Protein AF-K1T269-F1 (afdb_monomer_lite)

Organism: NCBI:txid408170

Foldseek 3Di:
DQPPDDPVRQVVLVVVQVPDDAPEEAFQVEDDPVVLVVVLVVCVVPVHHHYHYDPVGYPDDPVRVQVVSCVSNVHDDD

Radius of gyration: 12.3 Å; chains: 1; bounding box: 34×22×28 Å

Secondary structure (DSSP, 8-state):
------HHHHHHHHHHHHTSPPSEEE-TT---HHHHHHHHHHHHHHS---EEE-TTT-SS-HHHHHHHHHHHHT----

InterPro domains:
  IPR001890 RNA-binding, CRM domain [PF01985] (5-78)
  IPR001890 RNA-binding, CRM domain [PS51295] (3-78)
  IPR001890 RNA-binding, CRM domain [SM01103] (5-78)
  IPR035920 YhbY-like superfamily [G3DSA:3.30.110.60] (5-78)
  IPR035920 YhbY-like superfamily [SSF75471] (4-78)
  IPR051925 RNA-binding domain-containing protein [PTHR40065] (4-78)

pLDDT: mean 93.13, std 9.25, range [44.59, 97.56]

Sequence (78 aa):
MIYNMTSKERAEKRAQANNMEPLFQLGKGGMSDALIKQVDDALTARELIKVKVLRDTSPLTPREAADRIAEATGSEVV

Structure (mmCIF, N/CA/C/O backbone):
data_AF-K1T269-F1
#
_entry.id   AF-K1T269-F1
#
loop_
_a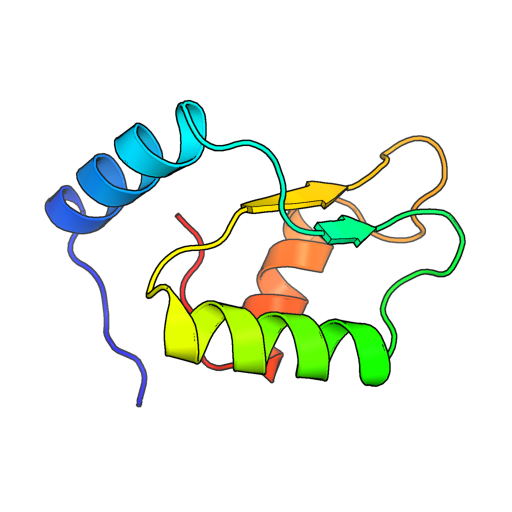tom_site.group_PDB
_atom_site.id
_atom_site.type_symbol
_atom_site.label_atom_id
_atom_site.label_alt_id
_atom_site.label_comp_id
_atom_site.label_asym_id
_atom_site.label_entity_id
_atom_site.label_seq_id
_atom_site.pdbx_PDB_ins_code
_atom_site.Cartn_x
_atom_site.Cartn_y
_atom_site.Cartn_z
_atom_site.occupancy
_atom_site.B_iso_or_equiv
_atom_site.auth_seq_id
_atom_site.auth_comp_id
_atom_site.auth_asym_id
_atom_site.auth_atom_id
_atom_site.pdbx_PDB_model_num
ATOM 1 N N . MET A 1 1 ? -17.155 2.465 -3.530 1.00 44.59 1 MET A N 1
ATOM 2 C CA . MET A 1 1 ? -17.694 3.129 -2.322 1.00 44.59 1 MET A CA 1
ATOM 3 C C . MET A 1 1 ? -16.518 3.839 -1.677 1.00 44.59 1 MET A C 1
ATOM 5 O O . MET A 1 1 ? -15.559 3.152 -1.371 1.00 44.59 1 MET A O 1
ATOM 9 N N . ILE A 1 2 ? -16.531 5.168 -1.557 1.00 49.31 2 ILE A N 1
ATOM 10 C CA . ILE A 1 2 ? -15.465 5.900 -0.851 1.00 49.31 2 ILE A CA 1
ATOM 11 C C . ILE A 1 2 ? -15.903 5.981 0.611 1.00 49.31 2 ILE A C 1
ATOM 13 O O . ILE A 1 2 ? -16.847 6.701 0.936 1.00 49.31 2 ILE A O 1
ATOM 17 N N . TYR A 1 3 ? -15.289 5.168 1.467 1.00 55.81 3 TYR A N 1
ATOM 18 C CA . TYR A 1 3 ? -15.533 5.179 2.908 1.00 55.81 3 TYR A CA 1
ATOM 19 C C . TYR A 1 3 ? -14.675 6.259 3.549 1.00 55.81 3 TYR A C 1
ATOM 21 O O . TYR A 1 3 ? -13.578 5.964 3.999 1.00 55.81 3 TYR A O 1
ATOM 29 N N . ASN A 1 4 ? -15.190 7.488 3.594 1.00 72.31 4 ASN A N 1
ATOM 30 C CA . ASN A 1 4 ? -14.457 8.638 4.113 1.00 72.31 4 ASN A CA 1
ATOM 31 C C . ASN A 1 4 ? -14.119 8.445 5.606 1.00 72.31 4 ASN A C 1
ATOM 33 O O . ASN A 1 4 ? -14.948 8.709 6.479 1.00 72.31 4 ASN A O 1
ATOM 37 N N . MET A 1 5 ? -12.903 7.979 5.892 1.00 85.94 5 MET A N 1
ATOM 38 C CA . MET A 1 5 ? -12.443 7.653 7.242 1.00 85.94 5 MET A CA 1
ATOM 39 C C . MET A 1 5 ? -12.267 8.923 8.083 1.00 85.94 5 MET A C 1
ATOM 41 O O . MET A 1 5 ? -11.702 9.928 7.632 1.00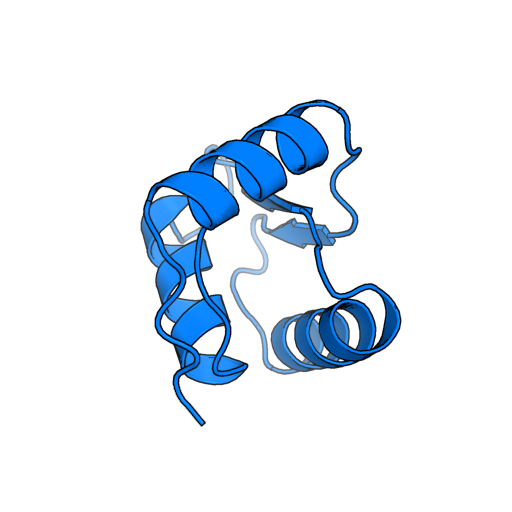 85.94 5 MET A O 1
ATOM 45 N N . THR A 1 6 ? -12.717 8.889 9.337 1.00 91.56 6 THR A N 1
ATOM 46 C CA . THR A 1 6 ? -12.534 10.008 10.269 1.00 91.56 6 THR A CA 1
ATOM 47 C C . THR A 1 6 ? -11.064 10.168 10.667 1.00 91.56 6 THR A C 1
ATOM 49 O O . THR A 1 6 ? -10.266 9.230 10.617 1.00 91.56 6 THR A O 1
ATOM 52 N N . SER A 1 7 ? -10.681 11.357 11.144 1.00 91.75 7 SER A N 1
ATOM 53 C CA . SER A 1 7 ? -9.319 11.601 11.647 1.00 91.75 7 SER A CA 1
ATOM 54 C C . SER A 1 7 ? -8.918 10.642 12.776 1.00 91.75 7 SER A C 1
ATOM 56 O O . SER A 1 7 ? -7.745 10.288 12.888 1.00 91.75 7 SER A O 1
ATOM 58 N N . LYS A 1 8 ? -9.887 10.212 13.597 1.00 93.75 8 LYS A N 1
ATOM 59 C CA . LYS A 1 8 ? -9.672 9.261 14.693 1.00 93.75 8 LYS A CA 1
ATOM 60 C C . LYS A 1 8 ? -9.370 7.862 14.157 1.00 93.75 8 LYS A C 1
ATOM 62 O O . LYS A 1 8 ? -8.337 7.299 14.502 1.00 93.75 8 LYS A O 1
ATOM 67 N N . GLU A 1 9 ? -10.214 7.347 13.267 1.00 93.31 9 GLU A N 1
ATOM 68 C CA . GLU A 1 9 ? -10.020 6.029 12.647 1.00 93.31 9 GLU A CA 1
ATOM 69 C C . GLU A 1 9 ? -8.708 5.974 11.856 1.00 93.31 9 GLU A C 1
ATOM 71 O O . GLU A 1 9 ? -7.967 4.995 11.954 1.00 93.31 9 GLU A O 1
ATOM 76 N N . ARG A 1 10 ? -8.350 7.059 11.151 1.00 93.06 10 ARG A N 1
ATOM 77 C CA . ARG A 1 10 ? -7.062 7.158 10.452 1.00 93.06 10 ARG A CA 1
ATOM 78 C C . ARG A 1 10 ? -5.889 7.029 11.413 1.00 93.06 10 ARG A C 1
ATOM 80 O O . ARG A 1 10 ? -4.955 6.282 11.138 1.00 93.06 10 ARG A O 1
ATOM 87 N N . ALA A 1 11 ? -5.924 7.750 12.533 1.00 94.50 11 ALA A N 1
ATOM 88 C CA . ALA A 1 11 ? -4.868 7.681 13.537 1.00 94.50 11 ALA A CA 1
ATOM 89 C C . ALA A 1 11 ? -4.749 6.271 14.140 1.00 94.50 11 ALA A C 1
ATOM 91 O O . ALA A 1 11 ? -3.637 5.765 14.297 1.00 94.50 11 ALA A O 1
ATOM 92 N N . GLU A 1 12 ? -5.877 5.614 14.413 1.00 95.31 12 GLU A N 1
ATOM 93 C CA . GLU A 1 12 ? -5.924 4.243 14.931 1.00 95.31 12 GLU A CA 1
ATOM 94 C C . GLU A 1 12 ? -5.355 3.229 13.927 1.00 95.31 12 GLU A C 1
ATOM 96 O O . GLU A 1 12 ? -4.460 2.454 14.277 1.00 95.31 12 GLU A O 1
ATOM 101 N N . LYS A 1 13 ? -5.794 3.264 12.662 1.00 94.94 13 LYS A N 1
ATOM 102 C CA . LYS A 1 13 ? -5.266 2.392 11.598 1.00 94.94 13 LYS A CA 1
ATOM 103 C C . LYS A 1 13 ? -3.783 2.652 11.337 1.00 94.94 13 LYS A C 1
ATOM 105 O O . LYS A 1 13 ? -3.021 1.705 11.154 1.00 94.94 13 LYS A O 1
ATOM 110 N N . ARG A 1 14 ? -3.332 3.908 11.398 1.00 95.12 14 ARG A N 1
ATOM 111 C CA . ARG A 1 14 ? -1.909 4.254 11.267 1.00 95.12 14 ARG A CA 1
ATOM 112 C C . ARG A 1 14 ? -1.069 3.698 12.414 1.00 95.12 14 ARG A C 1
ATOM 114 O O . ARG A 1 14 ? 0.016 3.167 12.180 1.00 95.12 14 ARG A O 1
ATOM 121 N N . ALA A 1 15 ? -1.572 3.774 13.646 1.00 96.44 15 ALA A N 1
ATOM 122 C CA . ALA A 1 15 ? -0.913 3.180 14.805 1.00 96.44 15 ALA A CA 1
ATOM 123 C C . ALA A 1 15 ? -0.797 1.651 14.672 1.00 96.44 15 ALA A C 1
ATOM 125 O O . ALA A 1 15 ? 0.256 1.088 14.975 1.00 96.44 15 ALA A O 1
ATOM 126 N N . GLN A 1 16 ? -1.833 0.988 14.148 1.00 95.88 16 GLN A N 1
ATOM 127 C CA . GLN A 1 16 ? -1.790 -0.442 13.826 1.00 95.88 16 GLN A CA 1
ATOM 128 C C . GLN A 1 16 ? -0.737 -0.735 12.742 1.00 95.88 16 GLN A C 1
ATOM 130 O O . GLN A 1 16 ? 0.152 -1.559 12.955 1.00 95.88 16 GLN A O 1
ATOM 135 N N . ALA A 1 17 ? -0.759 0.002 11.626 1.00 95.44 17 ALA A N 1
ATOM 136 C CA . ALA A 1 17 ? 0.153 -0.185 10.494 1.00 95.44 17 ALA A CA 1
ATOM 137 C C . ALA A 1 17 ? 1.638 0.027 10.844 1.00 95.44 17 ALA A C 1
ATOM 139 O O . ALA A 1 17 ? 2.521 -0.605 10.253 1.00 95.44 17 ALA A O 1
ATOM 140 N N . ASN A 1 18 ? 1.949 0.889 11.816 1.00 95.12 18 ASN A N 1
ATOM 141 C CA . ASN A 1 18 ? 3.328 1.108 12.259 1.00 95.12 18 ASN A CA 1
ATOM 142 C C . ASN A 1 18 ? 3.980 -0.171 12.803 1.00 95.12 18 ASN A C 1
ATOM 144 O O . ASN A 1 18 ? 5.154 -0.399 12.525 1.00 95.12 18 ASN A O 1
ATOM 148 N N . ASN A 1 19 ? 3.208 -1.029 13.476 1.00 94.44 19 ASN A N 1
ATOM 149 C CA . ASN A 1 19 ? 3.682 -2.293 14.051 1.00 94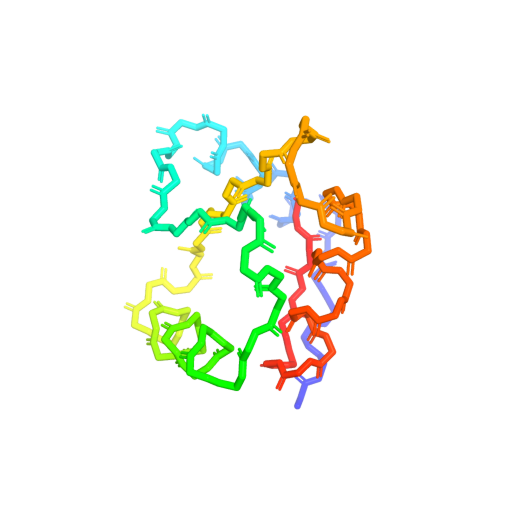.44 19 ASN A CA 1
ATOM 150 C C . ASN A 1 19 ? 3.592 -3.484 13.082 1.00 94.44 19 ASN A C 1
ATOM 152 O O . ASN A 1 19 ? 3.985 -4.594 13.427 1.00 94.44 19 ASN A O 1
ATOM 156 N N . MET A 1 20 ? 3.055 -3.276 11.878 1.00 96.31 20 MET A N 1
ATOM 157 C CA . MET A 1 20 ? 2.941 -4.323 10.866 1.00 96.31 20 MET A CA 1
ATOM 158 C C . MET A 1 20 ? 4.216 -4.425 10.033 1.00 96.31 20 MET A C 1
ATOM 160 O O . MET A 1 20 ? 4.797 -3.411 9.627 1.00 96.31 20 MET A O 1
ATOM 164 N N . GLU A 1 21 ? 4.592 -5.652 9.690 1.00 96.81 21 GLU A N 1
ATOM 165 C CA . GLU A 1 21 ? 5.541 -5.899 8.610 1.00 96.81 21 GLU A CA 1
ATOM 166 C C . GLU A 1 21 ? 4.876 -5.634 7.247 1.00 96.81 21 GLU A C 1
ATOM 168 O O . GLU A 1 21 ? 3.684 -5.920 7.073 1.00 96.81 21 GLU A O 1
ATOM 173 N N . PRO A 1 22 ? 5.600 -5.065 6.266 1.00 96.81 22 PRO A N 1
ATOM 174 C CA . PRO A 1 22 ? 5.082 -4.905 4.916 1.00 96.81 22 PRO A CA 1
ATOM 175 C C . PRO A 1 22 ? 4.738 -6.257 4.288 1.00 96.81 22 PRO A C 1
ATOM 177 O O . PRO A 1 22 ? 5.582 -7.146 4.218 1.00 96.81 22 PRO A O 1
ATOM 180 N N . LEU A 1 23 ? 3.511 -6.390 3.788 1.00 96.44 23 LEU A N 1
ATOM 181 C CA . LEU A 1 23 ? 3.062 -7.597 3.093 1.00 96.44 23 LEU A CA 1
ATOM 182 C C . LEU A 1 23 ? 3.584 -7.642 1.652 1.00 96.44 23 LEU A C 1
ATOM 184 O O . LEU A 1 23 ? 3.869 -8.712 1.123 1.00 96.44 23 LEU A O 1
ATOM 188 N N . PHE A 1 24 ? 3.738 -6.469 1.037 1.00 95.88 24 PHE A N 1
ATOM 189 C CA . PHE A 1 24 ? 4.244 -6.321 -0.323 1.00 95.88 24 PHE A CA 1
ATOM 190 C C . PHE A 1 24 ? 5.369 -5.298 -0.386 1.00 95.88 24 PHE A C 1
ATOM 192 O O . PHE A 1 24 ? 5.470 -4.392 0.449 1.00 95.88 24 PHE A O 1
ATOM 199 N N . GLN A 1 25 ? 6.191 -5.421 -1.426 1.00 95.88 25 GLN A N 1
ATOM 200 C CA . GLN A 1 25 ? 7.280 -4.500 -1.697 1.00 95.88 25 GLN A CA 1
ATOM 201 C C . GLN A 1 25 ? 7.302 -4.081 -3.169 1.00 95.88 25 GLN A C 1
ATOM 203 O O . GLN A 1 25 ? 7.337 -4.920 -4.064 1.00 95.88 25 GLN A O 1
ATOM 208 N N . LEU A 1 26 ? 7.351 -2.773 -3.402 1.00 96.56 26 LEU A N 1
ATOM 209 C CA . LEU A 1 26 ? 7.515 -2.147 -4.708 1.00 96.56 26 LEU A CA 1
ATOM 210 C C . LEU A 1 26 ? 8.984 -1.751 -4.906 1.00 96.56 26 LEU A C 1
ATOM 212 O O . LEU A 1 26 ? 9.531 -0.985 -4.112 1.00 96.56 26 LEU A O 1
ATOM 216 N N . GLY A 1 27 ? 9.623 -2.261 -5.956 1.00 94.75 27 GLY A N 1
ATOM 217 C CA . GLY A 1 27 ? 11.011 -1.942 -6.311 1.00 94.75 27 GLY A CA 1
ATOM 218 C C . GLY A 1 27 ? 11.166 -1.652 -7.800 1.00 94.75 27 GLY A C 1
ATOM 219 O O . GLY A 1 27 ? 10.255 -1.114 -8.422 1.00 94.75 27 GLY A O 1
ATOM 220 N N . LYS A 1 28 ? 12.299 -2.052 -8.389 1.00 93.69 28 LYS A N 1
ATOM 221 C CA . LYS A 1 28 ? 12.653 -1.773 -9.797 1.00 93.69 28 LYS A CA 1
ATOM 222 C C . LYS A 1 28 ? 11.574 -2.120 -10.829 1.00 93.69 28 LYS A C 1
ATOM 224 O O . LYS A 1 28 ? 11.449 -1.419 -11.824 1.00 93.69 28 LYS A O 1
ATOM 229 N N . GLY A 1 29 ? 10.809 -3.189 -10.597 1.00 90.62 29 GLY A N 1
ATOM 230 C CA . GLY A 1 29 ? 9.737 -3.626 -11.499 1.00 90.62 29 GLY A CA 1
ATOM 231 C C . GLY A 1 29 ? 8.564 -2.646 -11.613 1.00 90.62 29 GLY A C 1
ATOM 232 O O . GLY A 1 29 ? 7.747 -2.800 -12.512 1.00 90.62 29 GLY A O 1
ATOM 233 N N . GLY A 1 30 ? 8.492 -1.636 -10.739 1.00 91.25 30 GLY A N 1
ATOM 234 C CA . GLY A 1 30 ? 7.404 -0.669 -10.741 1.00 91.25 30 GLY A CA 1
ATOM 235 C C . GLY A 1 30 ? 6.047 -1.293 -10.422 1.00 91.25 30 GLY A C 1
ATOM 236 O O . GLY A 1 30 ? 5.947 -2.420 -9.934 1.00 91.25 30 GLY A O 1
ATOM 237 N N . MET A 1 31 ? 4.997 -0.502 -10.641 1.00 94.06 31 MET A N 1
ATOM 238 C CA . MET A 1 31 ? 3.621 -0.939 -10.426 1.00 94.06 31 MET A CA 1
ATOM 239 C C . MET A 1 31 ? 3.190 -1.839 -11.586 1.00 94.06 31 MET A C 1
ATOM 241 O O . MET A 1 31 ? 3.404 -1.485 -12.742 1.00 94.06 31 MET A O 1
ATOM 245 N N . SER A 1 32 ? 2.554 -2.968 -11.279 1.00 94.81 32 SER A N 1
ATOM 246 C CA . SER A 1 32 ? 1.967 -3.871 -12.274 1.00 94.81 32 SER A CA 1
ATOM 247 C C . SER A 1 32 ? 0.543 -4.247 -11.881 1.00 94.81 32 SER A C 1
ATOM 249 O O . SER A 1 32 ? 0.211 -4.245 -10.695 1.00 94.81 32 SER A O 1
ATOM 251 N N . ASP A 1 33 ? -0.271 -4.640 -12.857 1.00 95.38 33 ASP A N 1
ATOM 252 C CA . ASP A 1 33 ? -1.654 -5.076 -12.618 1.00 95.38 33 ASP A CA 1
ATOM 253 C C . ASP A 1 33 ? -1.719 -6.293 -11.685 1.00 95.38 33 ASP A C 1
ATOM 255 O O . ASP A 1 33 ? -2.616 -6.408 -10.851 1.00 95.38 33 ASP A O 1
ATOM 259 N N . ALA A 1 34 ? -0.723 -7.183 -11.768 1.00 95.38 34 ALA A N 1
ATOM 260 C CA . ALA A 1 34 ? -0.600 -8.327 -10.872 1.00 95.38 34 ALA A CA 1
ATOM 261 C C . ALA A 1 34 ? -0.378 -7.896 -9.414 1.00 95.38 34 ALA A C 1
ATOM 263 O O . ALA A 1 34 ? -1.007 -8.452 -8.515 1.00 95.38 34 ALA A O 1
ATOM 264 N N . LEU A 1 35 ? 0.476 -6.891 -9.177 1.00 94.88 35 LEU A N 1
ATOM 265 C CA . LEU A 1 35 ? 0.688 -6.337 -7.838 1.00 94.88 35 LEU A CA 1
ATOM 266 C C . LEU A 1 35 ? -0.593 -5.685 -7.308 1.00 94.88 35 LEU A C 1
ATOM 268 O O . LEU A 1 35 ? -0.958 -5.931 -6.164 1.00 94.88 35 LEU A O 1
ATOM 272 N N . ILE A 1 36 ? -1.276 -4.885 -8.133 1.00 96.56 36 ILE A N 1
ATOM 273 C CA . ILE A 1 36 ? -2.540 -4.242 -7.752 1.00 96.56 36 ILE A CA 1
ATOM 274 C C . ILE A 1 36 ? -3.577 -5.289 -7.347 1.00 96.56 36 ILE A C 1
ATOM 276 O O . ILE A 1 36 ? -4.162 -5.172 -6.276 1.00 96.56 36 ILE A O 1
ATOM 280 N N . LYS A 1 37 ? -3.746 -6.348 -8.144 1.00 97.12 37 LYS A N 1
ATOM 281 C CA . LYS A 1 37 ? -4.681 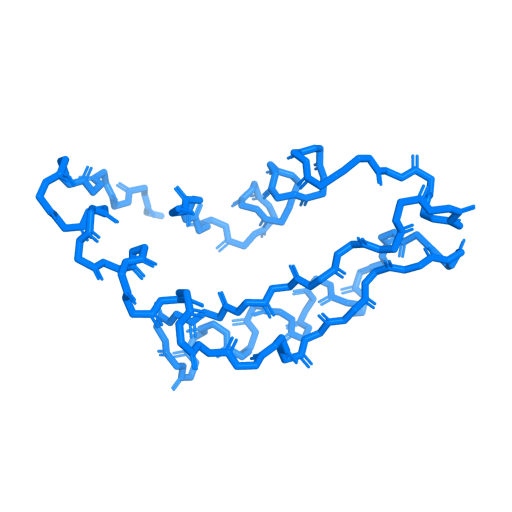-7.431 -7.827 1.00 97.12 37 LYS A CA 1
ATOM 282 C C . LYS A 1 37 ? -4.343 -8.132 -6.509 1.00 97.12 37 LYS A C 1
ATOM 284 O O . LYS A 1 37 ? -5.220 -8.342 -5.684 1.00 97.12 37 LYS A O 1
ATOM 289 N N . GLN A 1 38 ? -3.070 -8.457 -6.284 1.00 96.94 38 GLN A N 1
ATOM 290 C CA . GLN A 1 38 ? -2.633 -9.073 -5.025 1.00 96.94 38 GLN A CA 1
ATOM 291 C C . GLN A 1 38 ? -2.872 -8.164 -3.817 1.00 96.94 38 GLN A C 1
ATOM 293 O O . GLN A 1 38 ? -3.244 -8.640 -2.744 1.00 96.94 38 GLN A O 1
ATOM 298 N N . VAL A 1 39 ? -2.641 -6.862 -3.988 1.00 97.00 39 VAL A N 1
ATOM 299 C CA . VAL A 1 39 ? -2.905 -5.847 -2.970 1.00 97.00 39 VAL A CA 1
ATOM 300 C C . VAL A 1 39 ? -4.402 -5.763 -2.662 1.00 97.00 39 VAL A C 1
ATOM 302 O O . VAL A 1 39 ? -4.756 -5.759 -1.486 1.00 97.00 39 VAL A O 1
ATOM 305 N N . ASP A 1 40 ? -5.260 -5.760 -3.681 1.00 97.12 40 ASP A N 1
ATOM 306 C CA . ASP A 1 40 ? -6.720 -5.719 -3.537 1.00 97.12 40 ASP A CA 1
ATOM 307 C C . ASP A 1 40 ? -7.277 -6.966 -2.825 1.00 97.12 40 ASP A C 1
ATOM 309 O O . ASP A 1 40 ? -8.000 -6.859 -1.830 1.00 97.12 40 ASP A O 1
ATOM 313 N N . ASP A 1 41 ? -6.845 -8.157 -3.252 1.00 97.56 41 ASP A N 1
ATOM 314 C CA . ASP A 1 41 ? -7.227 -9.433 -2.635 1.00 97.56 41 ASP A CA 1
ATOM 315 C C . ASP A 1 41 ? -6.804 -9.475 -1.153 1.00 97.56 41 ASP A C 1
ATOM 317 O O . ASP A 1 41 ? -7.572 -9.858 -0.263 1.00 97.56 41 ASP A O 1
ATOM 321 N N . ALA A 1 42 ? -5.572 -9.047 -0.859 1.00 97.25 42 ALA A N 1
ATOM 322 C CA . ALA A 1 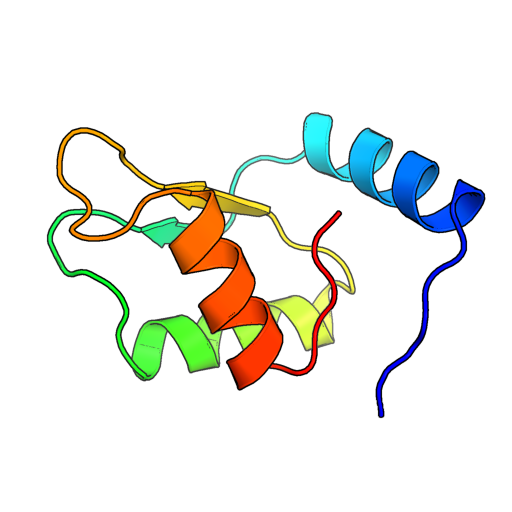42 ? -5.052 -9.017 0.502 1.00 97.25 42 ALA A CA 1
ATOM 323 C C . ALA A 1 42 ? -5.748 -7.971 1.379 1.00 97.25 42 ALA A C 1
ATOM 325 O O . ALA A 1 42 ? -5.971 -8.230 2.564 1.00 97.25 42 ALA A O 1
ATOM 326 N N . LEU A 1 43 ? -6.079 -6.804 0.821 1.00 96.12 43 LEU A N 1
ATOM 327 C CA . LEU A 1 43 ? -6.809 -5.761 1.531 1.00 96.12 43 LEU A CA 1
ATOM 328 C C . LEU A 1 43 ? -8.229 -6.221 1.864 1.00 96.12 43 LEU A C 1
ATOM 330 O O . LEU A 1 43 ? -8.652 -6.064 3.007 1.00 96.12 43 LEU A O 1
ATOM 334 N N . THR A 1 44 ? -8.915 -6.870 0.923 1.00 95.25 44 THR A N 1
ATOM 335 C CA . THR A 1 44 ? -10.246 -7.456 1.142 1.00 95.25 44 THR A CA 1
ATOM 336 C C . THR A 1 44 ? -10.231 -8.487 2.274 1.00 95.25 44 THR A C 1
ATOM 338 O O . THR A 1 44 ? -11.150 -8.531 3.087 1.00 95.25 44 THR A O 1
ATOM 341 N N . ALA A 1 45 ? -9.168 -9.290 2.380 1.00 96.69 45 ALA A N 1
ATOM 342 C CA . ALA A 1 45 ? -9.047 -10.318 3.412 1.00 96.69 45 ALA A CA 1
ATOM 343 C C . ALA A 1 45 ? -8.613 -9.797 4.797 1.00 96.69 45 ALA A C 1
ATOM 345 O O . ALA A 1 45 ? -8.803 -10.499 5.791 1.00 96.69 45 ALA A O 1
ATOM 346 N N . ARG A 1 46 ? -7.962 -8.626 4.878 1.00 94.62 46 ARG A N 1
ATOM 347 C CA . ARG A 1 46 ? -7.284 -8.154 6.106 1.00 94.62 46 ARG A CA 1
ATOM 348 C C . ARG A 1 46 ? -7.725 -6.783 6.604 1.00 94.62 46 ARG A C 1
ATOM 350 O O . ARG A 1 46 ? -7.291 -6.389 7.682 1.00 94.62 46 ARG A O 1
ATOM 357 N N . GLU A 1 47 ? -8.505 -6.039 5.825 1.00 93.06 47 GLU A N 1
ATOM 358 C CA . GLU A 1 47 ? -8.967 -4.662 6.083 1.00 93.06 47 GLU A CA 1
ATOM 359 C C . GLU A 1 47 ? -7.866 -3.592 6.249 1.00 93.06 47 GLU A C 1
ATOM 361 O O . GLU A 1 47 ? -8.152 -2.396 6.237 1.00 93.06 47 GLU A O 1
ATOM 366 N N . LEU A 1 48 ? -6.606 -3.991 6.436 1.00 95.69 48 LEU A N 1
ATOM 367 C CA . LEU A 1 48 ? -5.432 -3.135 6.524 1.00 95.69 48 LEU A CA 1
ATOM 368 C C . LEU A 1 48 ? -4.215 -3.909 6.016 1.00 95.69 48 LEU A C 1
ATOM 370 O O . LEU A 1 48 ? -3.956 -5.043 6.423 1.00 95.69 48 LEU A O 1
ATOM 374 N N . ILE A 1 49 ? -3.433 -3.273 5.152 1.00 96.88 49 ILE A N 1
ATOM 375 C CA . ILE A 1 49 ? -2.168 -3.813 4.655 1.00 96.88 49 ILE A CA 1
ATOM 376 C C . ILE A 1 49 ? -1.084 -2.740 4.708 1.00 96.88 49 ILE A C 1
ATOM 378 O O . ILE A 1 49 ? -1.363 -1.544 4.778 1.00 96.88 49 ILE A O 1
ATOM 382 N N . LYS A 1 50 ? 0.172 -3.175 4.623 1.00 97.50 50 LYS A N 1
ATOM 383 C CA . LYS A 1 50 ? 1.332 -2.292 4.520 1.00 97.50 50 LYS A CA 1
ATOM 384 C C . LYS A 1 50 ? 2.141 -2.667 3.290 1.00 97.50 50 LYS A C 1
ATOM 386 O O . LYS A 1 50 ? 2.502 -3.830 3.115 1.00 97.50 50 LYS A O 1
ATOM 391 N N . VAL A 1 51 ? 2.442 -1.677 2.456 1.00 96.75 51 VAL A N 1
ATOM 392 C CA . VAL A 1 51 ? 3.278 -1.837 1.262 1.00 96.75 51 VAL A CA 1
ATOM 393 C C . VAL A 1 51 ? 4.548 -1.019 1.449 1.00 96.75 51 VAL A C 1
ATOM 395 O O . VAL A 1 51 ? 4.498 0.166 1.776 1.00 96.75 51 VAL A O 1
ATOM 398 N N . LYS A 1 52 ? 5.707 -1.650 1.261 1.00 96.94 52 LYS A N 1
ATOM 399 C CA . LYS A 1 52 ? 7.007 -0.980 1.314 1.00 96.94 52 LYS A CA 1
ATOM 400 C C . LYS A 1 52 ? 7.414 -0.538 -0.080 1.00 96.94 52 LYS A C 1
ATOM 402 O O . LYS A 1 52 ? 7.376 -1.326 -1.013 1.00 96.94 52 LYS A O 1
ATOM 407 N N . VAL A 1 53 ? 7.885 0.695 -0.213 1.00 97.25 53 VAL A N 1
ATOM 408 C CA . VAL A 1 53 ? 8.461 1.188 -1.468 1.00 97.25 53 VAL A CA 1
ATOM 409 C C . VAL A 1 53 ? 9.968 1.333 -1.308 1.00 97.25 53 VAL A C 1
ATOM 411 O O . VAL A 1 53 ? 10.441 2.044 -0.418 1.00 97.25 53 VAL A O 1
ATOM 414 N N . LEU A 1 54 ? 10.727 0.645 -2.160 1.00 96.81 54 LEU A N 1
ATOM 415 C CA . LEU A 1 54 ? 12.182 0.735 -2.219 1.00 96.81 54 LEU A CA 1
ATOM 416 C C . LEU A 1 54 ? 12.591 1.998 -2.970 1.00 96.81 54 LEU A C 1
ATOM 418 O O . LEU A 1 54 ? 12.697 1.988 -4.193 1.00 96.81 54 LEU A O 1
ATOM 422 N N . ARG A 1 55 ? 12.839 3.080 -2.232 1.00 93.19 55 ARG A N 1
ATOM 423 C CA . ARG A 1 55 ? 13.132 4.409 -2.796 1.00 93.19 55 ARG A CA 1
ATOM 424 C C . ARG A 1 55 ? 14.313 4.431 -3.771 1.00 93.19 55 ARG A C 1
ATOM 426 O O . ARG A 1 55 ? 14.282 5.208 -4.711 1.00 93.19 55 ARG A O 1
ATOM 433 N N . ASP A 1 56 ? 15.294 3.554 -3.582 1.00 95.69 56 ASP A N 1
ATOM 434 C CA . ASP A 1 56 ? 16.511 3.534 -4.405 1.00 95.69 56 ASP A CA 1
ATOM 435 C C . ASP A 1 56 ? 16.309 2.884 -5.780 1.00 95.69 56 ASP A C 1
ATOM 437 O O . ASP A 1 56 ? 17.132 3.049 -6.675 1.00 95.69 56 ASP A O 1
ATOM 441 N N . THR A 1 57 ? 15.241 2.098 -5.953 1.00 95.00 57 THR A N 1
ATOM 442 C CA . THR A 1 57 ? 15.018 1.322 -7.188 1.00 95.00 57 THR A CA 1
ATOM 443 C C . THR A 1 57 ? 13.640 1.516 -7.795 1.00 95.00 57 THR A C 1
ATOM 445 O O . THR A 1 57 ? 13.472 1.290 -8.989 1.00 95.00 57 THR A O 1
ATOM 448 N N . SER A 1 58 ? 12.653 1.903 -6.991 1.00 95.38 58 SER A N 1
ATOM 449 C CA . SER A 1 58 ? 11.286 2.112 -7.444 1.00 95.38 58 SER A CA 1
ATOM 450 C C . SER A 1 58 ? 11.214 3.308 -8.394 1.00 95.38 58 SER A C 1
ATOM 452 O O . SER A 1 58 ? 11.743 4.370 -8.067 1.00 95.38 58 SER A O 1
ATOM 454 N N . PRO A 1 59 ? 10.497 3.187 -9.525 1.00 94.62 59 PRO A N 1
ATOM 455 C CA . PRO A 1 59 ? 10.197 4.331 -10.382 1.00 94.62 59 PRO A CA 1
ATOM 456 C C . PRO A 1 59 ? 9.169 5.289 -9.755 1.00 94.62 59 PRO A C 1
ATOM 458 O O . PRO A 1 59 ? 8.932 6.359 -10.303 1.00 94.62 59 PRO A O 1
ATOM 461 N N . LEU A 1 60 ? 8.534 4.901 -8.642 1.00 95.62 60 LEU A N 1
ATOM 462 C CA . LEU A 1 60 ? 7.539 5.692 -7.917 1.00 95.62 60 LEU A CA 1
ATOM 463 C C . LEU A 1 60 ? 8.015 6.005 -6.501 1.00 95.62 60 LEU A C 1
ATOM 465 O O . LEU A 1 60 ? 8.580 5.146 -5.813 1.00 95.62 60 LEU A O 1
ATOM 469 N N . THR A 1 61 ? 7.695 7.202 -6.023 1.00 96.62 61 THR A N 1
ATOM 470 C CA . THR A 1 61 ? 7.816 7.544 -4.605 1.00 96.62 61 THR A CA 1
ATOM 471 C C . THR A 1 61 ? 6.787 6.770 -3.765 1.00 96.62 61 THR A C 1
ATOM 473 O O . THR A 1 61 ? 5.764 6.315 -4.285 1.00 96.62 61 THR A O 1
ATOM 476 N N . PRO A 1 62 ? 6.993 6.640 -2.436 1.00 96.44 62 PRO A N 1
ATOM 477 C CA . PRO A 1 62 ? 5.998 6.028 -1.557 1.00 96.44 62 PRO A CA 1
ATOM 478 C C . PRO A 1 62 ? 4.614 6.676 -1.645 1.00 96.44 62 PRO A C 1
ATOM 480 O O . PRO A 1 62 ? 3.613 5.975 -1.539 1.00 96.44 62 PRO A O 1
ATOM 483 N N . ARG A 1 63 ? 4.557 8.000 -1.846 1.00 96.19 63 ARG A N 1
ATOM 484 C CA . ARG A 1 63 ? 3.291 8.728 -1.939 1.00 96.19 63 ARG A CA 1
ATOM 485 C C . ARG A 1 63 ? 2.564 8.413 -3.243 1.00 96.19 63 ARG A C 1
ATOM 487 O O . ARG A 1 63 ? 1.411 8.015 -3.188 1.00 96.19 63 ARG A O 1
ATOM 494 N N . GLU A 1 64 ? 3.250 8.504 -4.381 1.00 96.75 64 GLU A N 1
ATOM 495 C CA . GLU A 1 64 ? 2.656 8.186 -5.687 1.00 96.75 64 GLU A CA 1
ATOM 496 C C . GLU A 1 64 ? 2.199 6.729 -5.769 1.00 96.75 64 GLU A C 1
ATOM 498 O O . GLU A 1 64 ? 1.137 6.441 -6.311 1.00 96.75 64 GLU A O 1
ATOM 503 N N . ALA A 1 65 ? 2.988 5.801 -5.221 1.00 96.75 65 ALA A N 1
ATOM 504 C CA . ALA A 1 65 ? 2.602 4.398 -5.157 1.00 96.75 65 ALA A CA 1
ATOM 505 C C . ALA A 1 65 ? 1.337 4.199 -4.308 1.00 96.75 65 ALA A C 1
ATOM 507 O O . ALA A 1 65 ? 0.432 3.489 -4.738 1.00 96.75 65 ALA A O 1
ATOM 508 N N . ALA A 1 66 ? 1.263 4.836 -3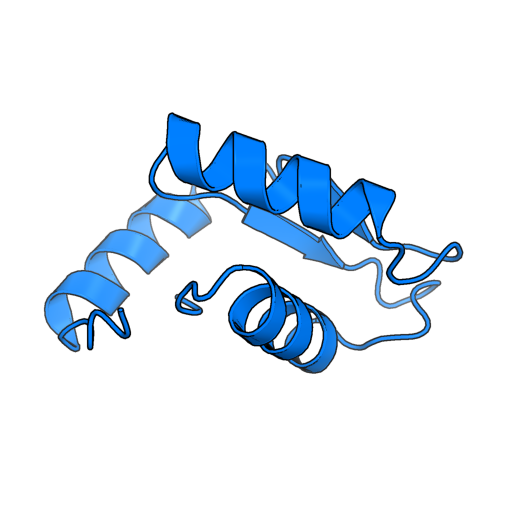.134 1.00 96.06 66 ALA A N 1
ATOM 509 C CA . ALA A 1 66 ? 0.094 4.761 -2.264 1.00 96.06 66 ALA A CA 1
ATOM 510 C C . ALA A 1 66 ? -1.157 5.349 -2.931 1.00 96.06 66 ALA A C 1
ATOM 512 O O . ALA A 1 66 ? -2.203 4.712 -2.898 1.00 96.06 66 ALA A O 1
ATOM 513 N N . ASP A 1 67 ? -1.036 6.511 -3.580 1.00 96.12 67 ASP A N 1
ATOM 514 C CA . ASP A 1 67 ? -2.153 7.163 -4.271 1.00 96.12 67 ASP A CA 1
ATOM 515 C C . ASP A 1 67 ? -2.671 6.305 -5.438 1.00 96.12 67 ASP A C 1
ATOM 517 O O . ASP A 1 67 ? -3.875 6.102 -5.564 1.00 96.12 67 ASP A O 1
ATOM 521 N N . ARG A 1 68 ? -1.774 5.710 -6.239 1.00 96.31 68 ARG A N 1
ATOM 522 C CA . ARG A 1 68 ? -2.166 4.810 -7.340 1.00 96.31 68 ARG A CA 1
ATOM 523 C C . ARG A 1 68 ? -2.821 3.520 -6.855 1.00 96.31 68 ARG A C 1
ATOM 525 O O . ARG A 1 68 ? -3.758 3.044 -7.484 1.00 96.31 68 ARG A O 1
ATOM 532 N N . ILE A 1 69 ? -2.318 2.935 -5.766 1.00 95.88 69 ILE A N 1
ATOM 533 C CA . ILE A 1 69 ? -2.942 1.756 -5.151 1.00 95.88 69 ILE A CA 1
ATOM 534 C C . ILE A 1 69 ? -4.337 2.120 -4.643 1.00 95.88 69 ILE A C 1
ATOM 536 O O . ILE A 1 69 ? -5.289 1.410 -4.945 1.00 95.88 69 ILE A O 1
ATOM 540 N N . ALA A 1 70 ? -4.462 3.235 -3.922 1.00 95.12 70 ALA A N 1
ATOM 541 C CA . ALA A 1 70 ? -5.732 3.710 -3.389 1.00 95.12 70 ALA A CA 1
ATOM 542 C C . ALA A 1 70 ? -6.772 3.935 -4.491 1.00 95.12 70 ALA A C 1
ATOM 544 O O . ALA A 1 70 ? -7.904 3.473 -4.370 1.00 95.12 70 ALA A O 1
ATOM 545 N N . GLU A 1 71 ? -6.371 4.572 -5.593 1.00 95.31 71 GLU A N 1
ATOM 546 C CA . GLU A 1 71 ? -7.226 4.774 -6.762 1.00 95.31 71 GLU A CA 1
ATOM 547 C C . GLU A 1 71 ? -7.655 3.444 -7.399 1.00 95.31 71 GLU A C 1
ATOM 549 O O . GLU A 1 71 ? -8.838 3.246 -7.671 1.00 95.31 71 GLU A O 1
ATOM 554 N N . ALA A 1 72 ? -6.718 2.511 -7.592 1.00 95.06 72 ALA A N 1
ATOM 555 C CA . ALA A 1 72 ? -6.991 1.248 -8.272 1.00 95.06 72 ALA A CA 1
ATOM 556 C C . ALA A 1 72 ? -7.839 0.266 -7.446 1.00 95.06 72 ALA A C 1
ATOM 558 O O . ALA A 1 72 ? -8.639 -0.470 -8.019 1.00 95.06 72 ALA A O 1
ATOM 559 N N . THR A 1 73 ? -7.682 0.248 -6.119 1.00 94.38 73 THR A N 1
ATOM 560 C CA . THR A 1 73 ? -8.425 -0.664 -5.227 1.00 94.38 73 THR A CA 1
ATOM 561 C C . THR A 1 73 ? -9.609 0.011 -4.530 1.00 94.38 73 THR A C 1
ATOM 563 O O . THR A 1 73 ? -10.293 -0.612 -3.723 1.00 94.38 73 THR A O 1
ATOM 566 N N . GLY A 1 74 ? -9.824 1.313 -4.749 1.00 92.56 74 GLY A N 1
ATOM 567 C CA . GLY A 1 74 ? -10.813 2.099 -4.005 1.00 92.56 74 GLY A CA 1
ATOM 568 C C . GLY A 1 74 ? -10.548 2.156 -2.495 1.00 92.56 74 GLY A C 1
ATOM 569 O O . GLY A 1 74 ? -11.496 2.248 -1.715 1.00 92.56 74 GLY A O 1
ATOM 570 N N . SER A 1 75 ? -9.281 2.056 -2.081 1.00 93.38 75 SER A N 1
ATOM 571 C CA . SER A 1 75 ? -8.876 2.072 -0.672 1.00 93.38 75 SER A CA 1
ATOM 572 C C . SER A 1 75 ? -8.474 3.463 -0.186 1.00 93.38 75 SER A C 1
ATOM 574 O O . SER A 1 75 ? -8.357 4.404 -0.968 1.00 93.38 75 SER A O 1
ATOM 576 N N . GLU A 1 76 ? -8.258 3.604 1.124 1.00 93.62 76 GLU A N 1
ATOM 577 C CA . GLU A 1 76 ? -7.757 4.842 1.725 1.00 93.62 76 GLU A CA 1
ATOM 578 C C . GLU A 1 76 ? -6.339 4.688 2.282 1.00 93.62 76 GLU A C 1
ATOM 580 O O . GLU A 1 76 ? -5.973 3.665 2.860 1.00 93.62 76 GLU A O 1
ATOM 585 N N . VAL A 1 77 ? -5.545 5.753 2.153 1.00 94.19 77 VAL A N 1
ATOM 586 C CA . VAL A 1 77 ? -4.174 5.817 2.674 1.00 94.19 77 VAL A CA 1
ATOM 587 C C . VAL A 1 77 ? -4.183 6.286 4.136 1.00 94.19 77 VAL A C 1
ATOM 589 O O . VAL A 1 77 ? -4.721 7.355 4.443 1.00 94.19 77 VAL A O 1
ATOM 592 N N . VAL A 1 78 ? -3.540 5.518 5.027 1.00 92.94 78 VAL A N 1
ATOM 593 C CA . VAL A 1 78 ? -3.423 5.780 6.482 1.00 92.94 78 VAL A CA 1
ATOM 594 C C . VAL A 1 78 ? -2.039 6.257 6.921 1.00 92.94 78 VAL A C 1
ATOM 596 O O . VAL A 1 78 ? -1.012 5.785 6.383 1.00 92.94 78 VAL A O 1
#